Protein AF-A0A925HZ20-F1 (afdb_monomer_lite)

Radius of gyration: 21.21 Å; chains: 1; bounding box: 45×55×56 Å

Foldseek 3Di:
DDDPPDDPPPVVVVVVVVVVCCVVVVVVVLLLVLQVVLLCVVVVNDPPVRSCVSCVVLVVVCVVDVVSVVVSVVSNVVRDPPDDD

Structure (mmCIF, N/CA/C/O backbone):
data_AF-A0A925HZ20-F1
#
_entry.id   AF-A0A925HZ20-F1
#
loop_
_atom_site.group_PDB
_atom_site.id
_atom_site.type_symbol
_atom_site.label_atom_id
_atom_site.label_alt_id
_atom_site.label_comp_id
_atom_site.label_asym_id
_atom_site.label_entity_id
_atom_site.label_seq_id
_atom_site.pdbx_PDB_ins_code
_atom_site.Cartn_x
_atom_site.Cartn_y
_atom_site.Cartn_z
_atom_site.occupancy
_atom_site.B_iso_or_equiv
_atom_site.auth_seq_id
_atom_site.auth_comp_id
_atom_site.auth_asym_id
_atom_site.auth_atom_id
_atom_site.pdbx_PDB_model_num
ATOM 1 N N . MET A 1 1 ? 31.826 40.937 -29.831 1.00 52.69 1 MET A N 1
ATOM 2 C CA . MET A 1 1 ? 30.439 40.849 -29.335 1.00 52.69 1 MET A CA 1
ATOM 3 C C . MET A 1 1 ? 29.794 39.670 -30.027 1.00 52.69 1 MET A C 1
ATOM 5 O O . MET A 1 1 ? 29.339 39.822 -31.147 1.00 52.69 1 MET A O 1
ATOM 9 N N . GLU A 1 2 ? 29.814 38.501 -29.400 1.00 55.75 2 GLU A N 1
ATOM 10 C CA . GLU A 1 2 ? 28.970 37.382 -29.819 1.00 55.75 2 G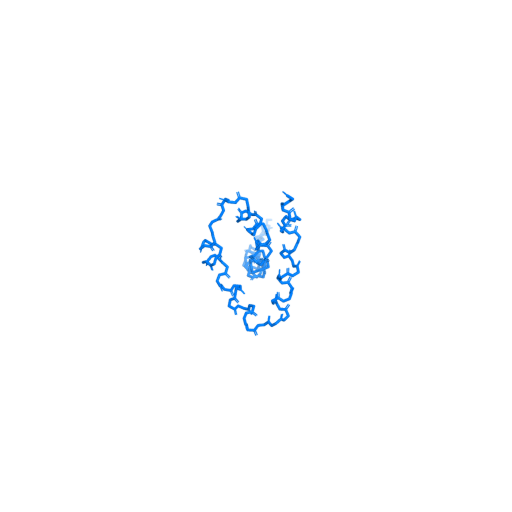LU A CA 1
ATOM 11 C C . GLU A 1 2 ? 28.366 36.795 -28.547 1.00 55.75 2 GLU A C 1
ATOM 13 O O . GLU A 1 2 ? 28.999 36.043 -27.806 1.00 55.75 2 GLU A O 1
ATOM 18 N N . GLU A 1 3 ? 27.155 37.258 -28.243 1.00 62.34 3 GLU A N 1
ATOM 19 C CA . GLU A 1 3 ? 26.324 36.735 -27.169 1.00 62.34 3 GLU A CA 1
ATOM 20 C C . GLU A 1 3 ? 25.860 35.329 -27.548 1.00 62.34 3 GLU A C 1
ATOM 22 O O . GLU A 1 3 ? 24.983 35.138 -28.394 1.00 62.34 3 GLU A O 1
ATOM 27 N N . ARG A 1 4 ? 26.440 34.313 -26.906 1.00 61.94 4 ARG A N 1
ATOM 28 C CA . ARG A 1 4 ? 25.906 32.955 -26.977 1.00 61.94 4 ARG A CA 1
ATOM 29 C C . ARG A 1 4 ? 24.669 32.856 -26.096 1.00 61.94 4 ARG A C 1
ATOM 31 O O . ARG A 1 4 ? 24.743 32.531 -24.916 1.00 61.94 4 ARG A O 1
ATOM 38 N N . LYS A 1 5 ? 23.525 33.129 -26.720 1.00 59.41 5 LYS A N 1
ATOM 39 C CA . LYS A 1 5 ? 22.179 32.836 -26.227 1.00 59.41 5 LYS A CA 1
ATOM 40 C C . LYS A 1 5 ? 22.046 31.323 -26.019 1.00 59.41 5 LYS A C 1
ATOM 42 O O . LYS A 1 5 ? 21.716 30.588 -26.945 1.00 59.41 5 LYS A O 1
ATOM 47 N N . GLN A 1 6 ? 22.373 30.851 -24.816 1.00 60.84 6 GLN A N 1
ATOM 48 C CA . GLN A 1 6 ? 22.153 29.466 -24.409 1.00 60.84 6 GLN A CA 1
ATOM 49 C C . GLN A 1 6 ? 20.651 29.172 -24.427 1.00 60.84 6 GLN A C 1
ATOM 51 O O . GLN A 1 6 ? 19.852 29.761 -23.701 1.00 60.84 6 GLN A O 1
ATOM 56 N N . GLU A 1 7 ? 20.280 28.284 -25.336 1.00 57.62 7 GLU A N 1
ATOM 57 C CA . GLU A 1 7 ?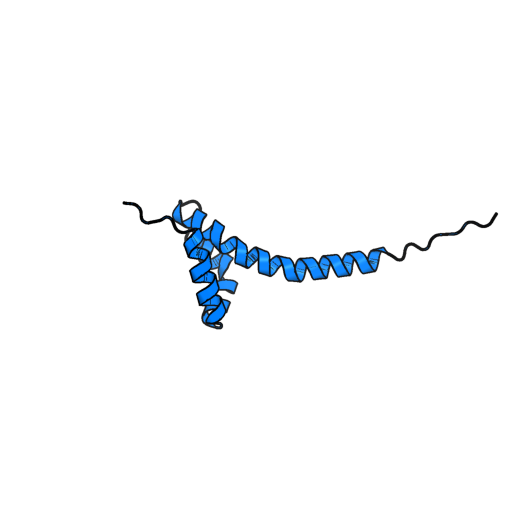 18.918 27.896 -25.647 1.00 57.62 7 GLU A CA 1
ATOM 58 C C . GLU A 1 7 ? 18.355 26.996 -24.537 1.00 57.62 7 GLU A C 1
ATOM 60 O O . GLU A 1 7 ? 18.844 25.897 -24.273 1.00 57.62 7 GLU A O 1
ATOM 65 N N . ASN A 1 8 ? 17.321 27.493 -23.864 1.00 59.84 8 ASN A N 1
ATOM 66 C CA . ASN A 1 8 ? 16.710 26.926 -22.666 1.00 59.84 8 ASN A CA 1
ATOM 67 C C . ASN A 1 8 ? 15.788 25.728 -23.005 1.00 59.84 8 ASN A C 1
ATOM 69 O O . ASN A 1 8 ? 14.575 25.784 -22.820 1.00 59.84 8 ASN A O 1
ATOM 73 N N . ARG A 1 9 ? 16.349 24.647 -23.569 1.00 59.47 9 ARG A N 1
ATOM 74 C CA . ARG A 1 9 ? 15.608 23.445 -24.021 1.00 59.47 9 ARG A CA 1
ATOM 75 C C . ARG A 1 9 ? 15.465 22.323 -22.979 1.00 59.47 9 ARG A C 1
ATOM 77 O O . ARG A 1 9 ? 14.814 21.320 -23.254 1.00 59.47 9 ARG A O 1
ATOM 84 N N . GLY A 1 10 ? 16.024 22.480 -21.777 1.00 57.12 10 GLY A N 1
ATOM 85 C CA . GLY A 1 10 ? 16.065 21.415 -20.759 1.00 57.12 10 GLY A CA 1
ATOM 86 C C . GLY A 1 10 ? 14.758 21.158 -19.990 1.00 57.12 10 GLY A C 1
ATOM 87 O O . GLY A 1 10 ? 14.598 20.086 -19.410 1.00 57.12 10 GLY A O 1
ATOM 88 N N . GLY A 1 11 ? 13.808 22.101 -19.991 1.00 62.84 11 GLY A N 1
ATOM 89 C CA . GLY A 1 11 ? 12.625 22.034 -19.119 1.00 62.84 11 GLY A CA 1
ATOM 90 C C . GLY A 1 11 ? 11.630 20.919 -19.459 1.00 62.84 11 GLY A C 1
ATOM 91 O O . GLY A 1 11 ? 11.042 20.328 -18.559 1.00 62.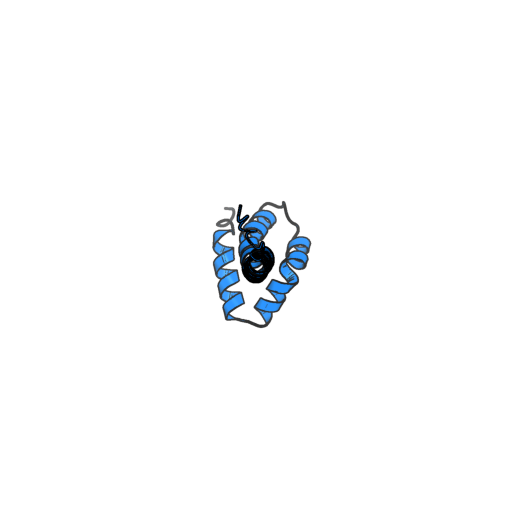84 11 GLY A O 1
ATOM 92 N N . CYS A 1 12 ? 11.463 20.585 -20.743 1.00 67.94 12 CYS A N 1
ATOM 93 C CA . CYS A 1 12 ? 10.454 19.606 -21.161 1.00 67.94 12 CYS A CA 1
ATOM 94 C C . CYS A 1 12 ? 10.854 18.165 -20.782 1.00 67.94 12 CYS A C 1
ATOM 96 O O . CYS A 1 12 ? 10.017 17.396 -20.323 1.00 67.94 12 CYS A O 1
ATOM 98 N N . SER A 1 13 ? 12.148 17.833 -20.866 1.00 81.31 13 SER A N 1
ATOM 99 C CA . SER A 1 13 ? 12.666 16.501 -20.510 1.00 81.31 13 SER A CA 1
ATOM 100 C C . SER A 1 13 ? 12.602 16.231 -19.001 1.00 81.31 13 SER A C 1
ATOM 102 O O . SER A 1 13 ? 12.182 15.156 -18.576 1.00 81.31 13 SER A O 1
ATOM 104 N N . ALA A 1 14 ? 12.935 17.229 -18.174 1.00 86.69 14 ALA A N 1
ATOM 105 C CA . ALA A 1 14 ? 12.894 17.085 -16.718 1.00 86.69 14 ALA A CA 1
ATOM 106 C C . ALA A 1 14 ? 11.471 16.821 -16.196 1.00 86.69 14 ALA A C 1
ATOM 108 O O . ALA A 1 14 ? 11.286 15.977 -15.321 1.00 86.69 14 ALA A O 1
ATOM 109 N N . ILE A 1 15 ? 10.464 17.495 -16.762 1.00 91.56 15 ILE A N 1
ATOM 110 C CA . ILE A 1 15 ? 9.059 17.289 -16.388 1.00 91.56 15 ILE A CA 1
ATOM 111 C C . ILE A 1 15 ? 8.611 15.879 -16.769 1.00 91.56 15 ILE A C 1
ATOM 113 O O . ILE A 1 15 ? 8.019 15.190 -15.944 1.00 91.56 15 ILE A O 1
ATOM 117 N N . THR A 1 16 ? 8.929 15.413 -17.981 1.00 91.00 16 THR A N 1
ATOM 118 C CA . THR A 1 16 ? 8.568 14.054 -18.408 1.00 91.00 16 THR A CA 1
ATOM 119 C C . THR A 1 16 ? 9.186 12.992 -17.502 1.00 91.00 16 THR A C 1
ATOM 121 O O . THR A 1 16 ? 8.490 12.063 -17.098 1.00 91.00 16 THR A O 1
ATOM 124 N N . ILE A 1 17 ? 10.461 13.147 -17.131 1.00 93.06 17 ILE A N 1
ATOM 125 C CA . ILE A 1 17 ? 11.141 12.228 -16.211 1.00 93.06 17 ILE A CA 1
ATOM 126 C C . ILE A 1 17 ? 10.480 12.265 -14.830 1.00 93.06 17 ILE A C 1
ATOM 128 O O . ILE A 1 17 ? 10.162 11.213 -14.283 1.00 93.06 17 ILE A O 1
ATOM 132 N N . ALA A 1 18 ? 10.209 13.453 -14.286 1.00 94.00 18 ALA A N 1
ATOM 133 C CA . ALA A 1 18 ? 9.544 13.590 -12.993 1.00 94.00 18 ALA A CA 1
ATOM 134 C C . ALA A 1 18 ? 8.149 12.942 -12.992 1.00 94.00 18 ALA A C 1
ATOM 136 O O . ALA A 1 18 ? 7.812 12.208 -12.064 1.00 94.00 18 ALA A O 1
ATOM 137 N N . CYS A 1 19 ? 7.360 13.149 -14.049 1.00 94.56 19 CYS A N 1
ATOM 138 C CA . CYS A 1 19 ? 6.057 12.509 -14.212 1.00 94.56 19 CYS A CA 1
ATOM 139 C C . CYS A 1 19 ? 6.178 10.984 -14.286 1.00 94.56 19 CYS A C 1
ATOM 141 O O . CYS A 1 19 ? 5.428 10.288 -13.607 1.00 94.56 19 CYS A O 1
ATOM 143 N N . ALA A 1 20 ? 7.133 10.456 -15.057 1.00 93.94 20 ALA A N 1
ATOM 144 C CA . ALA A 1 20 ? 7.370 9.018 -15.143 1.00 93.94 20 ALA A CA 1
ATOM 145 C C . ALA A 1 20 ? 7.769 8.426 -13.781 1.00 93.94 20 ALA A C 1
ATOM 147 O O . ALA A 1 20 ? 7.219 7.406 -13.368 1.00 93.94 20 ALA A O 1
ATOM 148 N N . CYS A 1 21 ? 8.660 9.095 -13.044 1.00 95.31 21 CYS A N 1
ATOM 149 C CA . CYS A 1 21 ? 9.035 8.687 -11.693 1.00 95.31 21 CYS A CA 1
ATOM 150 C C . CYS A 1 21 ? 7.831 8.687 -10.749 1.00 95.31 21 CYS A C 1
ATOM 152 O O . CYS A 1 21 ? 7.638 7.713 -10.033 1.00 95.31 21 CYS A O 1
ATOM 154 N N . LEU A 1 22 ? 6.995 9.728 -10.763 1.00 95.88 22 LEU A N 1
ATOM 155 C CA . LEU A 1 22 ? 5.797 9.789 -9.921 1.00 95.88 22 LEU A CA 1
ATOM 156 C C . LEU A 1 22 ? 4.797 8.682 -10.259 1.00 95.88 22 LEU A C 1
ATOM 158 O O . LEU A 1 22 ? 4.261 8.061 -9.348 1.00 95.88 22 LEU A O 1
ATOM 162 N N . LEU A 1 23 ? 4.584 8.389 -11.543 1.00 95.12 23 LEU A N 1
ATOM 163 C CA . LEU A 1 23 ? 3.673 7.326 -11.977 1.00 95.12 23 LEU A CA 1
ATOM 164 C C . LEU A 1 23 ? 4.105 5.935 -11.499 1.00 95.12 23 LEU A C 1
ATOM 166 O O . LEU A 1 23 ? 3.248 5.092 -11.261 1.00 95.12 23 LEU A O 1
ATOM 170 N N . VAL A 1 24 ? 5.409 5.700 -11.334 1.00 93.81 24 VAL A N 1
ATOM 171 C CA . VAL A 1 24 ? 5.939 4.433 -10.805 1.00 93.81 24 VAL A CA 1
ATOM 172 C C . VAL A 1 24 ? 6.019 4.449 -9.279 1.00 93.81 24 VAL A C 1
ATOM 174 O O . VAL A 1 24 ? 5.682 3.464 -8.631 1.00 93.81 24 VAL A O 1
ATOM 177 N N . LEU A 1 25 ? 6.443 5.562 -8.681 1.00 95.00 25 LEU A N 1
ATOM 178 C CA . LEU A 1 25 ? 6.642 5.657 -7.236 1.00 95.00 25 LEU A CA 1
ATOM 179 C C . LEU A 1 25 ? 5.324 5.704 -6.467 1.00 95.00 25 LEU A C 1
ATOM 181 O O . LEU A 1 25 ? 5.241 5.103 -5.403 1.00 95.00 25 LEU A O 1
ATOM 185 N N . LEU A 1 26 ? 4.296 6.378 -6.987 1.00 95.31 26 LEU A N 1
ATOM 186 C CA . LEU A 1 26 ? 2.995 6.472 -6.322 1.00 95.31 26 LEU A CA 1
ATOM 187 C C . LEU A 1 26 ? 2.361 5.104 -6.025 1.00 95.31 26 LEU A C 1
ATOM 189 O O . LEU A 1 26 ? 2.021 4.885 -4.865 1.00 95.31 26 LEU A O 1
ATOM 193 N N . PRO A 1 27 ? 2.220 4.166 -6.984 1.00 92.31 27 PRO A N 1
ATOM 194 C CA . PRO A 1 27 ? 1.643 2.858 -6.683 1.00 92.31 27 PRO A CA 1
ATOM 195 C C . PRO A 1 27 ? 2.511 2.048 -5.713 1.00 92.31 27 PRO A C 1
ATOM 197 O O . PRO A 1 27 ? 1.974 1.369 -4.844 1.00 92.31 27 PRO A O 1
ATOM 200 N N . VAL A 1 28 ? 3.842 2.156 -5.797 1.00 92.19 28 VAL A N 1
ATOM 201 C CA . VAL A 1 28 ? 4.750 1.477 -4.857 1.00 92.19 28 VAL A CA 1
ATOM 202 C C . VAL A 1 28 ? 4.578 2.025 -3.439 1.00 92.19 28 VAL A C 1
ATOM 204 O O . VAL A 1 28 ? 4.398 1.256 -2.498 1.00 92.19 28 VAL A O 1
ATOM 207 N N . LEU A 1 29 ? 4.584 3.350 -3.281 1.00 95.44 29 LEU A N 1
ATOM 208 C CA . LEU A 1 29 ? 4.364 4.011 -1.994 1.00 95.44 29 LEU A CA 1
ATOM 209 C C . LEU A 1 29 ? 2.970 3.721 -1.435 1.00 95.44 29 LEU A C 1
ATOM 211 O O . LEU A 1 29 ? 2.822 3.567 -0.227 1.00 95.44 29 LEU A O 1
ATOM 215 N N . TYR A 1 30 ? 1.966 3.612 -2.302 1.00 94.56 30 TYR A N 1
ATOM 216 C CA . TYR A 1 30 ? 0.611 3.250 -1.915 1.00 94.56 30 TYR A CA 1
ATOM 217 C C . TYR A 1 30 ? 0.558 1.845 -1.304 1.00 94.56 30 TYR A C 1
ATOM 219 O O . TYR A 1 30 ? 0.086 1.700 -0.179 1.00 94.56 30 TYR A O 1
ATOM 227 N N . VAL A 1 31 ? 1.127 0.831 -1.964 1.00 92.69 31 VAL A N 1
ATOM 228 C CA . VAL A 1 31 ? 1.205 -0.532 -1.401 1.00 92.69 31 VAL A CA 1
ATOM 229 C C . VAL A 1 31 ? 2.013 -0.548 -0.099 1.00 92.69 31 VAL A C 1
ATOM 231 O O . VAL A 1 31 ? 1.570 -1.121 0.890 1.00 92.69 31 VAL A O 1
ATOM 234 N N . LEU A 1 32 ? 3.158 0.140 -0.055 1.00 93.81 32 LEU A N 1
ATOM 235 C CA . LEU A 1 32 ? 3.988 0.228 1.154 1.00 93.81 32 LEU A CA 1
ATOM 236 C C . LEU A 1 32 ? 3.290 0.952 2.315 1.00 93.81 32 LEU A C 1
ATOM 238 O O . LEU A 1 32 ? 3.611 0.716 3.474 1.00 93.81 32 LEU A O 1
ATOM 242 N N . SER A 1 33 ? 2.318 1.822 2.039 1.00 95.62 33 SER A N 1
ATOM 243 C CA . SER A 1 33 ? 1.553 2.496 3.091 1.00 95.62 33 SER A CA 1
ATOM 244 C C . SER A 1 33 ? 0.524 1.595 3.783 1.00 95.62 33 SER A C 1
ATOM 246 O O . SER A 1 33 ? 0.054 1.957 4.863 1.00 95.62 33 SER A O 1
ATOM 248 N N . ALA A 1 34 ? 0.219 0.416 3.221 1.00 93.69 34 ALA A N 1
ATOM 249 C CA . ALA A 1 34 ? -0.700 -0.550 3.822 1.00 93.69 34 ALA A CA 1
ATOM 250 C C . ALA A 1 34 ? -0.214 -1.022 5.200 1.00 93.69 34 ALA A C 1
ATOM 252 O O . ALA A 1 34 ? -0.996 -1.053 6.141 1.00 93.69 34 ALA A O 1
ATOM 253 N N . GLY A 1 35 ? 1.088 -1.272 5.367 1.00 92.88 35 GLY A N 1
ATOM 254 C CA . GLY A 1 35 ? 1.665 -1.720 6.640 1.00 92.88 35 GLY A CA 1
ATOM 255 C C . GLY A 1 35 ? 1.438 -0.724 7.789 1.00 92.88 35 GLY A C 1
ATOM 256 O O . GLY A 1 35 ? 0.771 -1.057 8.772 1.00 92.88 35 GLY A O 1
ATOM 257 N N . PRO A 1 36 ? 1.912 0.531 7.671 1.00 93.75 36 PRO A N 1
ATOM 258 C CA . PRO A 1 36 ? 1.643 1.571 8.664 1.00 93.75 36 PRO A CA 1
ATOM 259 C C . PRO A 1 36 ? 0.149 1.841 8.885 1.00 93.75 36 PRO A C 1
ATOM 261 O O . PRO A 1 36 ? -0.257 2.129 10.011 1.00 93.75 36 PRO A O 1
ATOM 264 N N . ALA A 1 37 ? -0.680 1.746 7.840 1.00 94.06 37 ALA A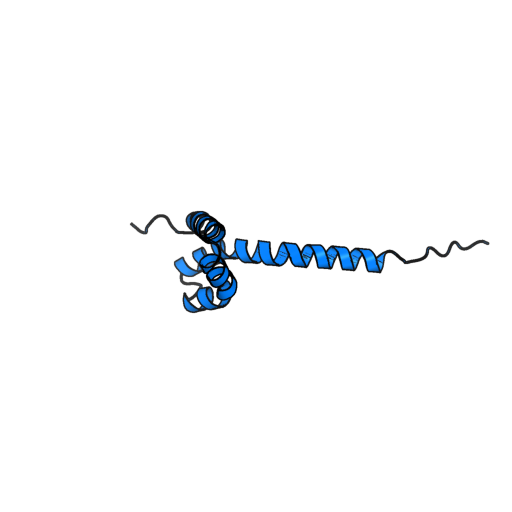 N 1
ATOM 265 C CA . ALA A 1 37 ? -2.126 1.888 7.980 1.00 94.06 37 ALA A CA 1
ATOM 266 C C . ALA A 1 37 ? -2.723 0.760 8.832 1.00 94.06 37 ALA A C 1
ATOM 268 O O . ALA A 1 37 ? -3.503 1.040 9.741 1.00 94.06 37 ALA A O 1
ATOM 269 N N . THR A 1 38 ? -2.303 -0.484 8.604 1.00 91.69 38 THR A N 1
ATOM 270 C CA . THR A 1 38 ? -2.676 -1.649 9.412 1.00 91.69 38 THR A CA 1
ATOM 271 C C . THR A 1 38 ? -2.260 -1.455 10.868 1.00 91.69 38 THR A C 1
ATOM 273 O O . THR A 1 38 ? -3.089 -1.611 11.764 1.00 91.69 38 THR A O 1
ATOM 276 N N . TRP A 1 39 ? -1.034 -0.988 11.126 1.00 93.06 39 TRP A N 1
ATOM 277 C CA . TRP A 1 39 ? -0.585 -0.644 12.481 1.00 93.06 39 TRP A CA 1
ATOM 278 C C . TRP A 1 39 ? -1.490 0.403 13.153 1.00 93.06 39 TRP A C 1
ATOM 280 O O . TRP A 1 39 ? -1.917 0.227 14.297 1.00 93.06 39 TRP A O 1
ATOM 290 N N . LEU A 1 40 ? -1.831 1.478 12.433 1.00 94.00 40 LEU A N 1
ATOM 291 C CA . LEU A 1 40 ? -2.728 2.534 12.913 1.00 94.00 40 LEU A CA 1
ATOM 292 C C . LEU A 1 40 ? -4.147 2.018 13.188 1.00 94.00 40 LEU A C 1
ATOM 294 O O . LEU A 1 40 ? -4.795 2.483 14.126 1.00 94.00 40 LEU A O 1
ATOM 298 N N . TYR A 1 41 ? -4.635 1.068 12.392 1.00 93.12 41 TYR A N 1
ATOM 299 C CA . TYR A 1 41 ? -5.917 0.407 12.624 1.00 93.12 41 TYR A CA 1
ATOM 300 C C . TYR A 1 41 ? -5.905 -0.426 13.904 1.00 93.12 41 TYR A C 1
ATOM 302 O O . TYR A 1 41 ? -6.805 -0.265 14.728 1.00 93.12 41 TYR A O 1
ATOM 310 N N . TYR A 1 42 ? -4.859 -1.224 14.137 1.00 91.25 42 TYR A N 1
ATOM 311 C CA . TYR A 1 42 ? -4.727 -2.007 15.371 1.00 91.25 42 TYR A CA 1
ATOM 312 C C . TYR A 1 42 ? -4.654 -1.140 16.633 1.00 91.25 42 TYR A C 1
ATOM 314 O O . TYR A 1 42 ? -5.172 -1.528 17.676 1.00 91.25 42 TYR A O 1
ATOM 322 N N . HIS A 1 43 ? -4.080 0.060 16.538 1.00 92.25 43 HIS A N 1
ATOM 323 C CA . HIS A 1 43 ? -4.028 1.017 17.649 1.00 92.25 43 HIS A CA 1
ATOM 324 C C . HIS A 1 43 ? -5.297 1.882 17.779 1.00 92.25 43 HIS A C 1
ATOM 326 O O . HIS A 1 43 ? -5.355 2.775 18.623 1.00 92.25 43 HIS A O 1
ATOM 332 N N . GLY A 1 44 ? -6.320 1.642 16.952 1.00 94.12 44 GLY A N 1
ATOM 333 C CA . GLY A 1 44 ? -7.601 2.347 17.007 1.00 94.12 44 GLY A CA 1
ATOM 334 C C . GLY A 1 44 ? -7.588 3.766 16.426 1.00 94.12 44 GLY A C 1
ATOM 335 O O . GLY A 1 44 ? -8.566 4.494 16.590 1.00 94.12 44 GLY A O 1
ATOM 336 N N . TYR A 1 45 ? -6.519 4.173 15.732 1.00 95.50 45 TYR A N 1
ATOM 337 C CA . TYR A 1 45 ? -6.446 5.474 15.052 1.00 95.50 45 TYR A CA 1
ATOM 338 C C . TYR A 1 45 ? -7.190 5.483 13.713 1.00 95.50 45 TYR A C 1
ATOM 340 O O . TYR A 1 45 ? -7.671 6.530 13.277 1.00 95.50 45 TYR A O 1
ATOM 348 N N . LEU A 1 46 ? -7.286 4.326 13.054 1.00 95.06 46 LEU A N 1
ATOM 349 C CA . LEU A 1 46 ? -8.037 4.136 11.815 1.00 95.06 46 LEU A CA 1
ATOM 350 C C . LEU A 1 46 ? -9.207 3.181 12.045 1.00 95.06 46 LEU A C 1
ATOM 352 O O . LEU A 1 46 ? -9.084 2.174 12.732 1.00 95.06 46 LEU A O 1
ATOM 356 N N . SER A 1 47 ? -10.352 3.483 11.431 1.00 95.31 47 SER A N 1
ATOM 357 C CA . SER A 1 47 ? -11.482 2.548 11.402 1.00 95.31 47 SER A CA 1
ATOM 358 C C . SER A 1 47 ? -11.288 1.502 10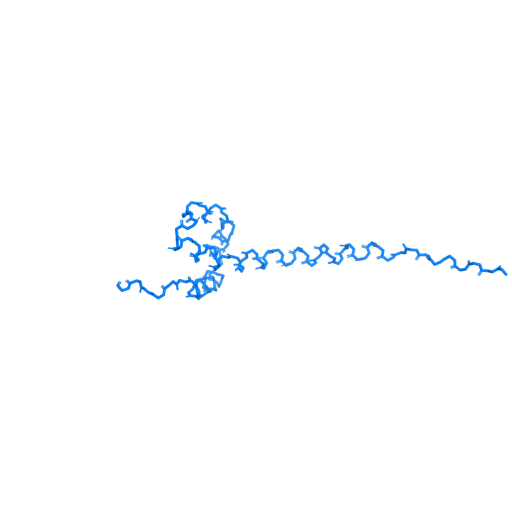.302 1.00 95.31 47 SER A C 1
ATOM 360 O O . SER A 1 47 ? -10.720 1.810 9.254 1.00 95.31 47 SER A O 1
ATOM 362 N N . GLY A 1 48 ? -11.833 0.297 10.489 1.00 91.25 48 GLY A N 1
ATOM 363 C CA . GLY A 1 48 ? -11.770 -0.755 9.463 1.00 91.25 48 GLY A CA 1
ATOM 364 C C . GLY A 1 48 ? -12.389 -0.318 8.132 1.00 91.25 48 GLY A C 1
ATOM 365 O O . GLY A 1 48 ? -11.809 -0.545 7.077 1.00 91.25 48 GLY A O 1
ATOM 366 N N . LYS A 1 49 ? -13.493 0.443 8.181 1.00 94.69 49 LYS A N 1
ATOM 367 C CA . LYS A 1 49 ? -14.112 1.041 6.984 1.00 94.69 49 LYS A CA 1
ATOM 368 C C . LYS A 1 49 ? -13.184 2.017 6.261 1.00 94.69 49 LYS A C 1
ATOM 370 O O . LYS A 1 49 ? -13.231 2.112 5.041 1.00 94.69 49 LYS A O 1
ATOM 375 N N . ALA A 1 50 ? -12.366 2.768 7.001 1.00 93.69 50 ALA A N 1
ATOM 376 C CA . ALA A 1 50 ? -11.410 3.684 6.391 1.00 93.69 50 ALA A CA 1
ATOM 377 C C . ALA A 1 50 ? -10.306 2.914 5.657 1.00 93.69 50 ALA A C 1
ATOM 379 O O . ALA A 1 50 ? -9.979 3.290 4.537 1.00 93.69 50 ALA A O 1
ATOM 380 N N . ILE A 1 51 ? -9.787 1.825 6.238 1.00 93.31 51 ILE A N 1
ATOM 381 C CA . ILE A 1 51 ? -8.827 0.952 5.547 1.00 93.31 51 ILE A CA 1
ATOM 382 C C . ILE A 1 51 ? -9.448 0.350 4.292 1.00 93.31 51 ILE A C 1
ATOM 384 O O . ILE A 1 51 ? -8.863 0.466 3.221 1.00 93.31 51 ILE A O 1
ATOM 388 N N . GLU A 1 52 ? -10.644 -0.222 4.401 1.00 92.94 52 GLU A N 1
ATOM 389 C CA . GLU A 1 52 ? -11.328 -0.854 3.272 1.00 92.94 52 GLU A CA 1
ATOM 390 C C . GLU A 1 52 ? -11.515 0.122 2.104 1.00 92.94 52 GLU A C 1
ATOM 392 O O . GLU A 1 52 ? -11.214 -0.212 0.964 1.00 92.94 52 GLU A O 1
ATOM 397 N N . VAL A 1 53 ? -11.930 1.363 2.378 1.00 95.75 53 VAL A N 1
ATOM 398 C CA . VAL A 1 53 ? -12.109 2.386 1.337 1.00 95.75 53 VAL A CA 1
ATOM 399 C C . VAL A 1 53 ? -10.771 2.877 0.778 1.00 95.75 53 VAL A C 1
ATOM 401 O O . VAL A 1 53 ? -10.636 3.019 -0.436 1.00 95.75 53 VAL A O 1
ATOM 404 N N . LEU A 1 54 ? -9.779 3.145 1.635 1.00 95.38 54 LEU A N 1
ATOM 405 C CA . LEU A 1 54 ? -8.472 3.658 1.208 1.00 95.38 54 LEU A CA 1
ATOM 406 C C . LEU A 1 54 ? -7.684 2.629 0.397 1.00 95.38 54 LEU A C 1
ATOM 408 O O . LEU A 1 54 ? -6.986 3.015 -0.540 1.00 95.38 54 LEU A O 1
ATOM 412 N N . PHE A 1 55 ? -7.818 1.346 0.735 1.00 95.38 55 PHE A N 1
ATOM 413 C CA . PHE A 1 55 ? -7.099 0.227 0.129 1.00 95.38 55 PHE A CA 1
ATOM 414 C C . PHE A 1 55 ? -7.967 -0.640 -0.793 1.00 95.38 55 PHE A C 1
ATOM 416 O O . PHE A 1 55 ? -7.500 -1.675 -1.255 1.00 95.38 55 PHE A O 1
ATOM 423 N N . ALA A 1 56 ? -9.185 -0.213 -1.146 1.00 95.88 56 ALA A N 1
ATOM 424 C CA . ALA A 1 56 ? -10.077 -0.965 -2.037 1.00 95.88 56 ALA A CA 1
ATOM 425 C C . ALA A 1 56 ? -9.416 -1.405 -3.364 1.00 95.88 56 ALA A C 1
ATOM 427 O O . ALA A 1 56 ? -9.555 -2.573 -3.729 1.00 95.88 56 ALA A O 1
ATOM 428 N N . PRO A 1 57 ? -8.655 -0.548 -4.079 1.00 95.38 57 PRO A N 1
ATOM 429 C CA . PRO A 1 57 ? -7.902 -0.982 -5.257 1.00 95.38 57 PRO A CA 1
ATOM 430 C C . PRO A 1 57 ? -6.895 -2.100 -4.971 1.00 95.38 57 PRO A C 1
ATOM 432 O O . PRO A 1 57 ? -6.723 -2.992 -5.798 1.00 95.38 57 PRO A O 1
ATOM 435 N N . LEU A 1 58 ? -6.229 -2.054 -3.813 1.00 93.56 58 LEU A N 1
ATOM 436 C CA . LEU A 1 58 ? -5.270 -3.075 -3.401 1.00 93.56 58 LEU A CA 1
ATOM 437 C C . LEU A 1 58 ? -5.976 -4.390 -3.065 1.00 93.56 58 LEU A C 1
ATOM 439 O O . LEU A 1 58 ? -5.545 -5.432 -3.543 1.00 93.56 58 LEU A O 1
ATOM 443 N N . VAL A 1 59 ? -7.087 -4.334 -2.324 1.00 93.44 59 VAL A N 1
ATOM 444 C CA . VAL A 1 59 ? -7.930 -5.502 -2.019 1.00 93.44 59 VAL A CA 1
ATOM 445 C C . VAL A 1 59 ? -8.402 -6.162 -3.311 1.00 93.44 59 VAL A C 1
ATOM 447 O O . VAL A 1 59 ? -8.166 -7.348 -3.522 1.00 93.44 59 VAL A O 1
ATOM 450 N N . TRP A 1 60 ? -8.950 -5.371 -4.236 1.00 95.62 60 TRP A N 1
ATOM 451 C CA . TRP A 1 60 ? -9.369 -5.868 -5.543 1.00 95.62 60 TRP A CA 1
ATOM 452 C C . TRP A 1 60 ? -8.210 -6.507 -6.321 1.00 95.62 60 TRP A C 1
ATOM 454 O O . TRP A 1 60 ? -8.385 -7.548 -6.952 1.00 95.62 60 TRP A O 1
ATOM 464 N N . ALA A 1 61 ? -7.014 -5.914 -6.278 1.00 93.75 61 ALA A N 1
ATOM 465 C CA . ALA A 1 61 ? -5.843 -6.474 -6.944 1.00 93.75 61 ALA A CA 1
ATOM 466 C C . ALA A 1 61 ? -5.396 -7.801 -6.309 1.00 93.75 61 ALA A C 1
ATOM 468 O O . ALA A 1 61 ? -5.053 -8.731 -7.038 1.00 93.75 61 ALA A O 1
ATOM 469 N N . CYS A 1 62 ? -5.431 -7.911 -4.981 1.00 93.50 62 CYS A N 1
ATOM 470 C CA . CYS A 1 62 ? -5.139 -9.147 -4.259 1.00 93.50 62 CYS A CA 1
ATOM 471 C C . CYS A 1 62 ? -6.133 -10.264 -4.616 1.00 93.50 62 CYS A C 1
ATOM 473 O O . CYS A 1 62 ? -5.703 -11.390 -4.858 1.00 93.50 62 CYS A O 1
ATOM 475 N N . ASP A 1 63 ? -7.423 -9.942 -4.760 1.00 95.88 63 ASP A N 1
ATOM 476 C CA . ASP A 1 63 ? -8.464 -10.908 -5.147 1.00 95.88 63 ASP A CA 1
ATOM 477 C C . ASP A 1 63 ? -8.226 -11.524 -6.538 1.00 95.88 63 ASP A C 1
ATOM 479 O O . ASP A 1 63 ? -8.654 -12.644 -6.816 1.00 95.88 63 ASP A O 1
ATOM 483 N N . HIS A 1 64 ? -7.531 -10.804 -7.424 1.00 96.25 64 HIS A N 1
ATOM 484 C CA . HIS A 1 64 ? -7.254 -11.243 -8.797 1.00 96.25 64 HIS A CA 1
ATOM 485 C C . HIS A 1 64 ? -5.804 -11.707 -9.006 1.00 96.25 64 HIS A C 1
ATOM 487 O O . HIS A 1 64 ? -5.476 -12.235 -10.071 1.00 96.25 64 HIS A O 1
ATOM 493 N N . CYS A 1 65 ? -4.924 -11.520 -8.019 1.00 94.81 65 CYS A N 1
ATOM 494 C CA . CYS A 1 65 ? -3.496 -11.801 -8.121 1.00 94.81 65 CYS A CA 1
ATOM 495 C C . CYS A 1 65 ? -2.977 -12.462 -6.838 1.00 94.81 65 CYS A C 1
ATOM 497 O O . CYS A 1 65 ? -2.536 -11.792 -5.904 1.00 94.81 65 CYS A O 1
ATOM 499 N N . ASN A 1 66 ? -2.961 -13.799 -6.821 1.00 92.25 66 ASN A N 1
ATOM 500 C CA . ASN A 1 66 ? -2.520 -14.575 -5.656 1.00 92.25 66 ASN A CA 1
ATOM 501 C C . ASN A 1 66 ? -1.095 -14.225 -5.163 1.00 92.25 66 ASN A C 1
ATOM 503 O O . ASN A 1 66 ? -0.915 -14.074 -3.957 1.00 92.25 66 ASN A O 1
ATOM 507 N N . PRO A 1 67 ? -0.087 -14.007 -6.037 1.00 94.50 67 PRO A N 1
ATOM 508 C CA . PRO A 1 67 ? 1.237 -13.577 -5.578 1.00 94.50 67 PRO A CA 1
ATOM 509 C C . PRO A 1 67 ? 1.223 -12.233 -4.842 1.00 94.50 67 PRO A C 1
ATOM 511 O O . PRO A 1 67 ? 2.021 -12.017 -3.933 1.00 94.50 67 PRO A O 1
ATOM 514 N N . LEU A 1 68 ? 0.325 -11.322 -5.231 1.00 90.94 68 LEU A N 1
ATOM 515 C CA . LEU A 1 68 ? 0.185 -10.035 -4.559 1.00 90.94 68 LEU A CA 1
ATOM 516 C C . LEU A 1 68 ? -0.462 -10.209 -3.185 1.00 90.94 68 LEU A C 1
ATOM 518 O O . LEU A 1 68 ? 0.012 -9.609 -2.227 1.00 90.94 68 LEU A O 1
ATOM 522 N N . TYR A 1 69 ? -1.485 -11.059 -3.078 1.00 92.31 69 TYR A N 1
ATOM 523 C CA . TYR A 1 69 ? -2.108 -11.397 -1.800 1.00 92.31 69 TYR A CA 1
ATOM 524 C C . TYR A 1 69 ? -1.093 -11.975 -0.805 1.00 92.31 69 TYR A C 1
ATOM 526 O O . TYR A 1 69 ? -0.993 -11.490 0.320 1.00 92.31 69 TYR A O 1
ATOM 534 N N . GLU A 1 70 ? -0.283 -12.950 -1.232 1.00 93.06 70 GLU A N 1
ATOM 535 C CA . GLU A 1 70 ? 0.764 -13.543 -0.388 1.00 93.06 70 GLU A CA 1
ATOM 536 C C . GLU A 1 70 ? 1.809 -12.509 0.043 1.00 93.06 70 GLU A C 1
ATOM 538 O O . GLU A 1 70 ? 2.192 -12.460 1.213 1.00 93.06 70 GLU A O 1
ATOM 543 N N . PHE A 1 71 ? 2.244 -11.651 -0.885 1.00 92.75 71 PHE A N 1
ATOM 544 C CA . PHE A 1 71 ? 3.195 -10.586 -0.584 1.00 92.75 71 PHE A CA 1
ATOM 545 C C . PHE A 1 71 ? 2.636 -9.578 0.425 1.00 92.75 71 PHE A C 1
ATOM 547 O O . PHE A 1 71 ? 3.323 -9.244 1.389 1.00 92.75 71 PHE A O 1
ATOM 554 N N . VAL A 1 72 ? 1.408 -9.093 0.218 1.00 91.50 72 VAL A N 1
ATOM 555 C CA . VAL A 1 72 ? 0.770 -8.120 1.115 1.00 91.50 72 VAL A CA 1
ATOM 556 C C . VAL A 1 72 ? 0.535 -8.745 2.487 1.00 91.50 72 VAL A C 1
ATOM 558 O O . VAL A 1 72 ? 0.894 -8.130 3.484 1.00 91.50 72 VAL A O 1
ATOM 561 N N . GLY A 1 73 ? 0.041 -9.985 2.548 1.00 90.69 73 GLY A N 1
ATOM 562 C CA . GLY A 1 73 ? -0.156 -10.697 3.810 1.00 90.69 73 GLY A CA 1
ATOM 563 C C . GLY A 1 73 ? 1.148 -10.884 4.587 1.00 90.69 73 GLY A C 1
ATOM 564 O O . GLY A 1 73 ? 1.201 -10.569 5.772 1.00 90.69 73 GLY A O 1
ATOM 565 N N . TRP A 1 74 ? 2.230 -11.311 3.924 1.00 92.69 74 TRP A N 1
ATOM 566 C CA . TRP A 1 74 ? 3.564 -11.363 4.536 1.00 92.69 74 TRP A CA 1
ATOM 567 C C . TRP A 1 74 ? 4.032 -9.983 5.009 1.00 92.69 74 TRP A C 1
ATOM 569 O O . TRP A 1 74 ? 4.543 -9.851 6.119 1.00 92.69 74 TRP A O 1
ATOM 579 N N . TYR A 1 75 ? 3.841 -8.943 4.200 1.00 91.94 75 TYR A N 1
ATOM 580 C CA . TYR A 1 75 ? 4.257 -7.587 4.539 1.00 91.94 75 TYR A CA 1
ATOM 581 C C . TYR A 1 75 ? 3.518 -7.035 5.767 1.00 91.94 75 TYR A C 1
ATOM 583 O O . TYR A 1 75 ? 4.135 -6.417 6.633 1.00 91.94 75 TYR A O 1
ATOM 591 N N . GLU A 1 76 ? 2.217 -7.294 5.887 1.00 88.50 76 GLU A N 1
ATOM 592 C CA . GLU A 1 76 ? 1.407 -6.867 7.031 1.00 88.50 76 GLU A CA 1
ATOM 593 C C . GLU A 1 76 ? 1.849 -7.515 8.349 1.00 88.50 76 GLU A C 1
ATOM 595 O O . GLU A 1 76 ? 1.722 -6.883 9.399 1.00 88.50 76 GLU A O 1
ATOM 600 N N . THR A 1 77 ? 2.448 -8.715 8.315 1.00 90.00 77 THR A N 1
ATOM 601 C CA . THR A 1 77 ? 2.947 -9.380 9.536 1.00 90.00 77 THR A CA 1
ATOM 602 C C . THR A 1 77 ? 4.010 -8.572 10.279 1.00 90.00 77 THR A C 1
ATOM 604 O O . THR A 1 77 ? 4.102 -8.677 11.495 1.00 90.00 77 THR A O 1
ATOM 607 N N . PHE A 1 78 ? 4.766 -7.706 9.594 1.00 89.69 78 PHE A N 1
ATOM 608 C CA . PHE A 1 78 ? 5.740 -6.821 10.249 1.00 89.69 78 PHE A CA 1
ATOM 609 C C . PHE A 1 78 ? 5.095 -5.690 11.063 1.00 89.69 78 PHE A C 1
ATOM 611 O O . PHE A 1 78 ? 5.786 -5.015 11.825 1.00 89.69 78 PHE A O 1
ATOM 618 N N . PHE A 1 79 ? 3.800 -5.441 10.864 1.00 88.88 79 PHE A N 1
ATOM 619 C CA . PHE A 1 79 ? 3.066 -4.322 11.456 1.00 88.88 79 PHE A CA 1
ATOM 620 C C . PHE A 1 79 ? 1.949 -4.769 12.398 1.00 88.88 79 PHE A C 1
ATOM 622 O O . PHE A 1 79 ? 1.425 -3.941 13.148 1.00 88.88 79 PHE A O 1
ATOM 629 N N . MET A 1 80 ? 1.584 -6.052 12.368 1.00 83.62 80 MET A N 1
ATOM 630 C CA . MET A 1 80 ? 0.704 -6.631 13.371 1.00 83.62 80 MET A CA 1
ATOM 631 C C . MET A 1 80 ? 1.451 -6.726 14.707 1.00 83.62 80 MET A C 1
ATOM 633 O O . MET A 1 80 ? 2.601 -7.161 14.730 1.00 83.62 80 MET A O 1
ATOM 637 N N . PRO A 1 81 ? 0.834 -6.306 15.822 1.00 79.62 81 PRO A N 1
ATOM 638 C CA . PRO A 1 81 ? 1.391 -6.593 17.132 1.00 79.62 81 PRO A CA 1
ATOM 639 C C . PRO A 1 81 ? 1.427 -8.111 17.349 1.00 79.62 81 PRO A C 1
ATOM 641 O O . PRO A 1 81 ? 0.439 -8.790 17.069 1.00 79.62 81 PRO A O 1
ATOM 644 N N . ASP A 1 82 ? 2.547 -8.625 17.865 1.00 75.00 82 ASP A N 1
ATOM 645 C CA . ASP A 1 82 ? 2.586 -9.950 18.487 1.00 75.00 82 ASP A CA 1
ATOM 646 C C . ASP A 1 82 ? 1.492 -9.951 19.564 1.00 75.00 82 ASP A C 1
ATOM 648 O O . ASP A 1 82 ? 1.472 -9.029 20.378 1.00 75.00 82 ASP A O 1
ATOM 652 N N . ASP A 1 83 ? 0.546 -10.889 19.496 1.00 63.88 83 ASP A N 1
ATOM 653 C CA . ASP A 1 83 ? -0.690 -10.953 20.293 1.00 63.88 83 ASP A CA 1
ATOM 654 C C . ASP A 1 83 ? -0.679 -10.187 21.638 1.00 63.88 83 ASP A C 1
ATOM 656 O O . ASP A 1 83 ? 0.247 -10.348 22.443 1.00 63.88 83 ASP A O 1
ATOM 660 N N . PRO A 1 84 ? -1.746 -9.430 21.971 1.00 51.25 84 PRO A N 1
ATOM 661 C CA . PRO A 1 84 ? -1.933 -8.977 23.339 1.00 51.25 84 PRO A CA 1
ATOM 662 C C . PRO A 1 84 ? -2.121 -10.209 24.235 1.00 51.25 84 PRO A C 1
ATOM 664 O O . PRO A 1 84 ? -3.131 -10.909 24.141 1.00 51.25 84 PRO A O 1
ATOM 667 N N . ALA A 1 85 ? -1.121 -10.474 25.074 1.00 44.78 85 ALA A N 1
ATOM 668 C CA . ALA A 1 85 ? -1.232 -11.383 26.211 1.00 44.78 85 ALA A CA 1
ATOM 669 C C . ALA A 1 85 ? -2.397 -11.000 27.140 1.00 44.78 85 ALA A C 1
ATOM 671 O O . ALA A 1 85 ? -2.670 -9.783 27.288 1.00 44.78 85 ALA A O 1
#

Secondary structure (DSSP, 8-state):
----------HHHHHHHHHHHHHHHHHHHHHHHHHHHHHHHHTTSS-HHHHHHHTHHHHHHHHH-HHHHHHHHHHHHTTSPS---

pLDDT: mean 86.58, std 13.63, range [44.78, 96.25]

Sequence (85 aa):
MEERKQENRGGCSAITIACACLLVLLPVLYVLSAGPATWLY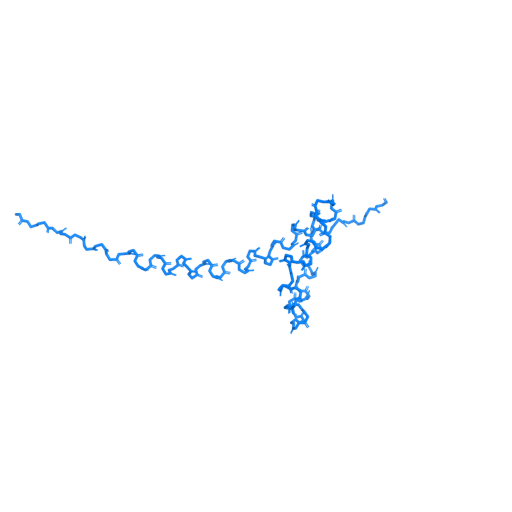YHGYLSGKAIEVLFAPLVWACDHCNPLYEFVGWYETFFMPDDPA